Protein AF-A0A1V4XHF0-F1 (afdb_monomer_lite)

pLDDT: mean 85.24, std 7.95, range [54.16, 94.5]

Sequence (78 aa):
MWLMTNFGFFSIVKKEGEVNLTVRVPREVFAEALTAIALDIDYPNFKNSVAGRQGKARARLYEDVWQRLYGLQAGDGS

Secondary structure (DSSP, 8-state):
-EEEETTEEEEEE--TT-SS-EEE--HHHHHHHHHHHHHT---S-HHHHHHHHH-HHHHHHHHHHHHHHHHHHHT---

Structure (mmCIF, N/CA/C/O backbone):
data_AF-A0A1V4XHF0-F1
#
_entry.id   AF-A0A1V4XHF0-F1
#
loop_
_atom_site.group_PDB
_atom_site.id
_atom_site.type_symbol
_atom_site.label_atom_id
_atom_site.label_alt_id
_atom_site.label_comp_id
_atom_site.label_asym_id
_atom_site.label_entity_id
_atom_site.label_seq_id
_atom_site.pdbx_PDB_ins_code
_atom_site.Cartn_x
_atom_site.Cartn_y
_atom_site.Cartn_z
_atom_site.occupancy
_atom_site.B_iso_or_equiv
_atom_site.auth_seq_id
_atom_site.auth_comp_id
_atom_site.auth_asym_id
_atom_site.auth_atom_id
_atom_site.pdbx_PDB_model_num
ATOM 1 N N . MET A 1 1 ? -12.380 -8.211 16.368 1.00 74.94 1 MET A N 1
ATOM 2 C CA . MET A 1 1 ? -11.189 -9.093 16.311 1.00 74.94 1 MET A CA 1
ATOM 3 C C . MET A 1 1 ? -9.951 -8.216 16.208 1.00 74.94 1 MET A C 1
ATOM 5 O O . MET A 1 1 ? -10.067 -7.129 15.668 1.00 74.94 1 MET A O 1
ATOM 9 N N . TRP A 1 2 ? -8.799 -8.633 16.727 1.00 74.56 2 TRP A N 1
ATOM 10 C CA . TRP A 1 2 ? -7.558 -7.854 16.639 1.00 74.56 2 TRP A CA 1
ATOM 11 C C . TRP A 1 2 ? -6.609 -8.475 15.613 1.00 74.56 2 TRP A C 1
ATOM 13 O O . TRP A 1 2 ? -6.484 -9.696 15.571 1.00 74.56 2 TRP A O 1
ATOM 23 N N . LEU A 1 3 ? -5.954 -7.642 14.801 1.00 73.94 3 LEU A N 1
ATOM 24 C CA . LEU A 1 3 ? -4.824 -8.034 13.959 1.00 73.94 3 LEU A CA 1
ATOM 25 C C . LEU A 1 3 ? -3.560 -7.389 14.528 1.00 73.94 3 LEU A C 1
ATOM 27 O O . LEU A 1 3 ? -3.505 -6.170 14.697 1.00 73.94 3 LEU A O 1
ATOM 31 N N . MET A 1 4 ? -2.569 -8.218 14.839 1.00 71.44 4 MET A N 1
ATOM 32 C CA . MET A 1 4 ? -1.269 -7.795 15.353 1.00 71.44 4 MET A CA 1
ATOM 33 C C . MET A 1 4 ? -0.247 -7.890 14.220 1.00 71.44 4 MET A C 1
ATOM 35 O O . MET A 1 4 ? -0.136 -8.942 13.589 1.00 71.44 4 MET A O 1
ATOM 39 N N . THR A 1 5 ? 0.477 -6.808 13.945 1.00 72.56 5 THR A N 1
ATOM 40 C CA . THR A 1 5 ? 1.583 -6.779 12.976 1.00 72.56 5 THR A CA 1
ATOM 41 C C . THR A 1 5 ? 2.869 -6.340 13.670 1.00 72.56 5 THR A C 1
ATOM 43 O O . THR A 1 5 ? 2.842 -5.844 14.795 1.00 72.56 5 THR A O 1
ATOM 46 N N . ASN A 1 6 ? 4.012 -6.478 12.993 1.00 71.62 6 ASN A N 1
ATOM 47 C CA . ASN A 1 6 ? 5.304 -6.043 13.536 1.00 71.62 6 ASN A CA 1
ATOM 48 C C . ASN A 1 6 ? 5.436 -4.509 13.684 1.00 71.62 6 ASN A C 1
ATOM 50 O O . ASN A 1 6 ? 6.449 -4.025 14.170 1.00 71.62 6 ASN A O 1
ATOM 54 N N . PHE A 1 7 ? 4.434 -3.746 13.238 1.00 70.44 7 PHE A N 1
ATOM 55 C CA . PHE A 1 7 ? 4.414 -2.281 13.269 1.00 70.44 7 PHE A CA 1
ATOM 56 C C . PHE A 1 7 ? 3.123 -1.720 13.886 1.00 70.44 7 PHE A C 1
ATOM 58 O O . PHE A 1 7 ? 2.852 -0.529 13.772 1.00 70.44 7 PHE A O 1
ATOM 65 N N . GLY A 1 8 ? 2.293 -2.553 14.527 1.00 65.44 8 GLY A N 1
ATOM 66 C CA . GLY A 1 8 ? 1.145 -2.044 15.270 1.00 65.44 8 GLY A CA 1
ATOM 67 C C . GLY A 1 8 ? -0.012 -3.014 15.472 1.00 65.44 8 GLY A C 1
ATOM 68 O O . GLY A 1 8 ? 0.010 -4.184 15.088 1.00 65.44 8 GLY A O 1
ATOM 69 N N . PHE A 1 9 ? -1.058 -2.478 16.100 1.00 77.94 9 PHE A N 1
ATOM 70 C CA . PHE A 1 9 ? -2.278 -3.191 16.463 1.00 77.94 9 PHE A CA 1
ATOM 71 C C . PHE A 1 9 ? -3.483 -2.574 15.759 1.00 77.94 9 PHE A C 1
ATOM 73 O O . PHE A 1 9 ? -3.700 -1.363 15.805 1.00 77.94 9 PHE A O 1
ATOM 80 N N . PHE A 1 10 ? -4.303 -3.425 15.153 1.00 79.75 10 PHE A N 1
ATOM 81 C CA . PHE A 1 10 ? -5.457 -3.022 14.360 1.00 79.75 10 PHE A CA 1
ATOM 82 C C . PHE A 1 10 ? -6.729 -3.644 14.924 1.00 79.75 10 PHE A C 1
ATOM 84 O O . PHE A 1 10 ? -6.811 -4.861 15.119 1.00 79.75 10 PHE A O 1
ATOM 91 N N . SER A 1 11 ? -7.748 -2.817 15.162 1.00 82.19 11 SER A N 1
ATOM 92 C CA . SER A 1 11 ? -9.065 -3.307 15.567 1.00 82.19 11 SER A CA 1
ATOM 93 C C . SER A 1 11 ? -9.904 -3.599 14.330 1.00 82.19 11 SER A C 1
ATOM 95 O O . SER A 1 11 ? -10.251 -2.683 13.586 1.00 82.19 11 SER A O 1
ATOM 97 N N . ILE A 1 12 ? -10.235 -4.868 14.110 1.00 83.25 12 ILE A N 1
ATOM 98 C CA . ILE A 1 12 ? -11.143 -5.314 13.054 1.00 83.25 12 ILE A CA 1
ATOM 99 C C . ILE A 1 12 ? -12.562 -5.368 13.614 1.00 83.25 12 ILE A C 1
ATOM 101 O O . ILE A 1 12 ? -12.870 -6.150 14.524 1.00 83.25 12 ILE A O 1
ATOM 105 N N . VAL A 1 13 ? -13.437 -4.568 13.021 1.00 84.81 13 VAL A N 1
ATOM 106 C CA . VAL A 1 13 ? -14.857 -4.471 13.342 1.00 84.81 13 VAL A CA 1
ATOM 107 C C . VAL A 1 13 ? -15.666 -5.082 12.200 1.00 84.81 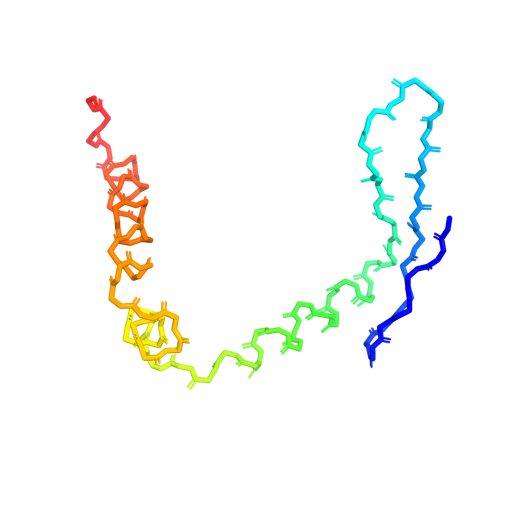13 VAL A C 1
ATOM 109 O O . VAL A 1 13 ? -15.460 -4.740 11.036 1.00 84.81 13 VAL A O 1
ATOM 112 N N . LYS A 1 14 ? -16.615 -5.955 12.547 1.00 83.25 14 LYS A N 1
ATOM 113 C CA . LYS A 1 14 ? -17.690 -6.406 11.660 1.00 83.25 14 LYS A CA 1
ATOM 114 C C . LYS A 1 14 ? -19.012 -5.986 12.284 1.00 83.25 14 LYS A C 1
ATOM 116 O O . LYS A 1 14 ? -19.256 -6.326 13.440 1.00 83.25 14 LYS A O 1
ATOM 121 N N . LYS A 1 15 ? -19.833 -5.246 11.547 1.00 84.75 15 LYS A N 1
ATOM 122 C CA . LYS A 1 15 ? -21.198 -4.929 11.972 1.00 84.75 15 LYS A CA 1
ATOM 123 C C . LYS A 1 15 ? -22.161 -5.982 11.437 1.00 84.75 15 LYS A C 1
ATOM 125 O O . LYS A 1 15 ? -21.911 -6.595 10.399 1.00 84.75 15 LYS A O 1
ATOM 130 N N . GLU A 1 16 ? -23.239 -6.217 12.168 1.00 85.00 16 GLU A N 1
ATOM 131 C CA . GLU A 1 16 ? -24.278 -7.157 11.757 1.00 85.00 16 GLU A CA 1
ATOM 132 C C . GLU A 1 16 ? -24.931 -6.688 10.447 1.00 85.00 16 GLU A C 1
ATOM 134 O O . GLU A 1 16 ? -25.183 -5.499 10.266 1.00 85.00 16 GLU A O 1
ATOM 139 N N . GLY A 1 17 ? -25.129 -7.609 9.502 1.00 87.38 17 GLY A N 1
ATOM 140 C CA . GLY A 1 17 ? -25.642 -7.298 8.162 1.00 87.38 17 GLY A CA 1
ATOM 141 C C . GLY A 1 17 ? -24.615 -6.740 7.164 1.00 87.38 17 GLY A C 1
ATOM 142 O O . GLY A 1 17 ? -24.916 -6.679 5.975 1.00 87.38 17 GLY A O 1
ATOM 143 N N . GLU A 1 18 ? -23.392 -6.394 7.588 1.00 85.31 18 GLU A N 1
ATOM 144 C CA . GLU A 1 18 ? -22.325 -5.963 6.675 1.00 85.31 18 GLU A CA 1
ATOM 145 C C . GLU A 1 18 ? -21.426 -7.139 6.253 1.00 85.31 18 GLU A C 1
ATOM 147 O O . GLU A 1 18 ? -20.913 -7.912 7.071 1.00 85.31 18 GLU A O 1
ATOM 152 N N . VAL A 1 19 ? -21.191 -7.253 4.942 1.00 83.50 19 VAL A N 1
ATOM 153 C CA . VAL A 1 19 ? -20.219 -8.203 4.368 1.00 83.50 19 VAL A CA 1
ATOM 154 C C . VAL A 1 19 ? -18.772 -7.743 4.553 1.00 83.50 19 VAL A C 1
ATOM 156 O O . VAL A 1 19 ? -17.863 -8.571 4.560 1.00 83.50 19 VAL A O 1
ATOM 159 N N . ASN A 1 20 ? -18.555 -6.442 4.747 1.00 82.31 20 ASN A N 1
ATOM 160 C CA . ASN A 1 20 ? -17.226 -5.851 4.827 1.00 82.31 20 ASN A CA 1
ATOM 161 C C . ASN A 1 20 ? -16.685 -5.834 6.264 1.00 82.31 20 ASN A C 1
ATOM 163 O O . ASN A 1 20 ? -17.423 -5.711 7.241 1.00 82.31 20 ASN A O 1
ATOM 167 N N . LEU A 1 21 ? -15.360 -5.921 6.380 1.00 81.50 21 LEU A N 1
ATOM 168 C CA . LEU A 1 21 ? -14.629 -5.715 7.627 1.00 81.50 21 LEU A CA 1
ATOM 169 C C . LEU A 1 21 ? -13.998 -4.325 7.607 1.00 81.50 21 LEU A C 1
ATOM 171 O O . LEU A 1 21 ? -13.358 -3.950 6.628 1.00 81.50 21 LEU A O 1
ATOM 175 N N . THR A 1 22 ? -14.149 -3.572 8.696 1.00 82.25 22 THR A N 1
ATOM 176 C CA . THR A 1 22 ? -13.497 -2.266 8.858 1.00 82.25 22 THR A CA 1
ATOM 177 C C . THR A 1 22 ? -12.349 -2.376 9.849 1.00 82.25 22 THR A C 1
ATOM 179 O O . THR A 1 22 ? -12.514 -2.939 10.930 1.00 82.25 22 THR A O 1
ATOM 182 N N . VAL A 1 23 ? -11.203 -1.791 9.509 1.00 82.38 23 VAL A N 1
ATOM 183 C CA . VAL A 1 23 ? -10.048 -1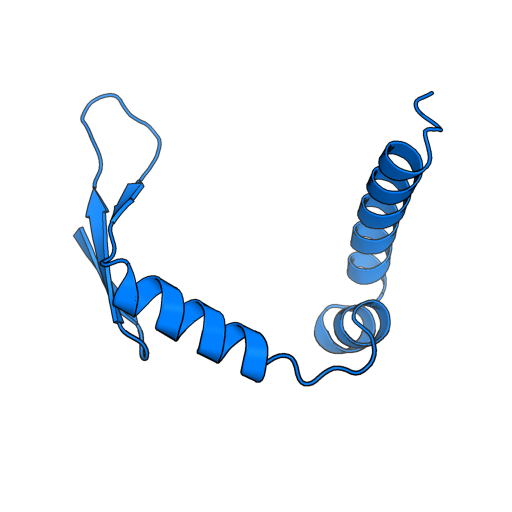.673 10.404 1.00 82.38 23 VAL A CA 1
ATOM 184 C C . VAL A 1 23 ? -9.987 -0.260 10.985 1.00 82.38 23 VAL A C 1
ATOM 186 O O . VAL A 1 23 ? -10.078 0.716 10.244 1.00 82.38 23 VAL A O 1
ATOM 189 N N . ARG A 1 24 ? -9.825 -0.144 12.308 1.00 85.31 24 ARG A N 1
ATOM 190 C CA . ARG A 1 24 ? -9.574 1.128 13.005 1.00 85.31 24 ARG A CA 1
ATOM 191 C C . ARG A 1 24 ? -8.173 1.150 13.603 1.00 85.31 24 ARG A C 1
ATOM 193 O O . ARG A 1 24 ? -7.729 0.158 14.183 1.00 85.31 24 ARG A O 1
ATOM 200 N N . VAL A 1 25 ? -7.520 2.301 13.478 1.00 85.94 25 VAL A N 1
ATOM 201 C CA . VAL A 1 25 ? -6.128 2.541 13.872 1.00 85.94 25 VAL A CA 1
ATOM 202 C C . VAL A 1 25 ? -5.958 4.021 14.265 1.00 85.94 25 VAL A C 1
ATOM 204 O O . VAL A 1 25 ? -6.570 4.872 13.612 1.00 85.94 25 VAL A O 1
ATOM 207 N N . PRO A 1 26 ? -5.194 4.351 15.329 1.00 88.56 26 PRO A N 1
ATOM 208 C CA . PRO A 1 26 ? -4.844 5.735 15.655 1.00 88.56 26 PRO A CA 1
ATOM 209 C C . PRO A 1 26 ? -4.106 6.423 14.504 1.00 88.56 26 PRO A C 1
ATOM 211 O O . PRO A 1 26 ? -3.356 5.782 13.766 1.00 88.56 26 PRO A O 1
ATOM 214 N N . ARG A 1 27 ? -4.283 7.738 14.356 1.00 88.44 27 ARG A N 1
ATOM 215 C CA . ARG A 1 27 ? -3.703 8.478 13.226 1.00 88.44 27 ARG A CA 1
ATOM 216 C C . ARG A 1 27 ? -2.175 8.406 13.214 1.00 88.44 27 ARG A C 1
ATOM 218 O O . ARG A 1 27 ? -1.576 8.334 12.148 1.00 88.44 27 ARG A O 1
ATOM 225 N N . GLU A 1 28 ? -1.568 8.390 14.390 1.00 89.25 28 GLU A N 1
ATOM 226 C CA . GLU A 1 28 ? -0.124 8.353 14.600 1.00 89.25 28 GLU A CA 1
ATOM 227 C C . GLU A 1 28 ? 0.461 7.019 14.117 1.00 89.25 28 GLU A C 1
ATOM 229 O O . GLU A 1 28 ? 1.421 7.011 13.354 1.00 89.25 28 GLU A O 1
ATOM 234 N N . VAL A 1 29 ? -0.193 5.901 14.451 1.00 86.88 29 VAL A N 1
ATOM 235 C CA . VAL A 1 29 ? 0.190 4.553 13.989 1.00 86.88 29 VAL A CA 1
ATOM 236 C C . VAL A 1 29 ? 0.027 4.427 12.475 1.00 86.88 29 VAL A C 1
ATOM 238 O O . VAL A 1 29 ? 0.858 3.826 11.799 1.00 86.88 29 VAL A O 1
ATOM 241 N N . PHE A 1 30 ? -1.033 5.014 11.913 1.00 85.81 30 PHE A N 1
ATOM 242 C CA . PHE A 1 30 ? -1.215 5.040 10.463 1.00 85.81 30 PHE A CA 1
ATOM 243 C C . PHE A 1 30 ? -0.099 5.830 9.760 1.00 85.81 30 PHE A C 1
ATOM 245 O O . PHE A 1 30 ? 0.431 5.373 8.747 1.00 85.81 30 PHE A O 1
ATOM 252 N N . ALA A 1 31 ? 0.289 6.984 10.309 1.00 89.69 31 ALA A N 1
ATOM 253 C CA . ALA A 1 31 ? 1.374 7.803 9.774 1.00 89.69 31 ALA A CA 1
ATOM 254 C C . ALA A 1 31 ? 2.738 7.101 9.865 1.00 89.69 31 ALA A C 1
ATOM 256 O O . ALA A 1 31 ? 3.512 7.134 8.907 1.00 89.69 31 ALA A O 1
ATOM 257 N N . GLU A 1 32 ? 3.018 6.431 10.982 1.00 88.81 32 GLU A N 1
ATOM 258 C CA . GLU A 1 32 ? 4.230 5.631 11.164 1.00 88.81 32 GLU A CA 1
ATOM 259 C C . GLU A 1 32 ? 4.290 4.481 10.151 1.00 88.81 32 GLU A C 1
ATOM 261 O O . GLU A 1 32 ? 5.289 4.326 9.449 1.00 88.81 32 GLU A O 1
ATOM 266 N N . ALA A 1 33 ? 3.190 3.738 9.988 1.00 86.38 33 ALA A N 1
ATOM 267 C CA . ALA A 1 33 ? 3.109 2.647 9.022 1.00 86.38 33 ALA A CA 1
ATOM 268 C C . ALA A 1 33 ? 3.323 3.136 7.580 1.00 86.38 33 ALA A C 1
ATOM 270 O O . ALA A 1 33 ? 4.086 2.528 6.831 1.00 86.38 33 ALA A O 1
ATOM 271 N N . LEU A 1 34 ? 2.695 4.252 7.191 1.00 87.81 34 LEU A N 1
ATOM 272 C CA . LEU A 1 34 ? 2.912 4.858 5.875 1.00 87.81 34 LEU A CA 1
ATOM 273 C C . LEU A 1 34 ? 4.362 5.303 5.672 1.00 87.81 34 LEU A C 1
ATOM 275 O O . LEU A 1 34 ? 4.899 5.128 4.581 1.00 87.81 34 LEU A O 1
ATOM 279 N N . TH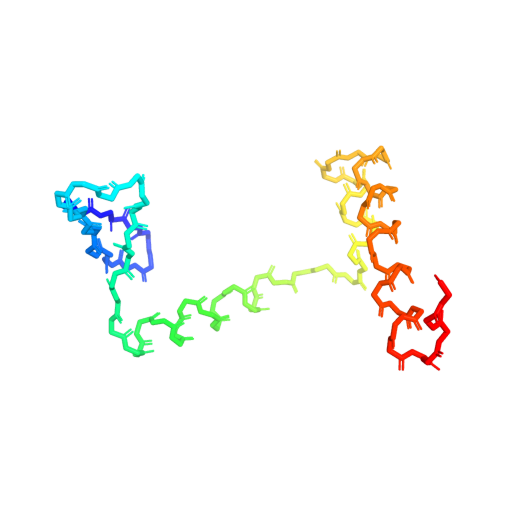R A 1 35 ? 5.000 5.845 6.710 1.00 91.50 35 THR A N 1
ATOM 280 C CA . THR A 1 35 ? 6.412 6.242 6.661 1.00 91.50 35 THR A CA 1
ATOM 281 C C . THR A 1 35 ? 7.308 5.027 6.446 1.00 91.50 35 THR A C 1
ATOM 283 O O . THR A 1 35 ? 8.149 5.042 5.553 1.00 91.50 35 THR A O 1
ATOM 286 N N . ALA A 1 36 ? 7.092 3.950 7.204 1.00 88.56 36 ALA A N 1
ATOM 287 C CA . ALA A 1 36 ? 7.840 2.708 7.045 1.00 88.56 36 ALA A CA 1
ATOM 288 C C . ALA A 1 36 ? 7.667 2.114 5.637 1.00 88.56 36 ALA A C 1
ATOM 290 O O . ALA A 1 36 ? 8.656 1.789 4.990 1.00 88.56 36 ALA A O 1
ATOM 291 N N . ILE A 1 37 ? 6.429 2.045 5.131 1.00 86.81 37 ILE A N 1
ATOM 292 C CA . ILE A 1 37 ? 6.140 1.567 3.769 1.00 86.81 37 ILE A CA 1
ATOM 293 C C . ILE A 1 37 ? 6.847 2.433 2.724 1.00 86.81 37 ILE A C 1
ATOM 295 O O . ILE A 1 37 ? 7.407 1.897 1.775 1.00 86.81 37 ILE A O 1
ATOM 299 N N . ALA A 1 38 ? 6.834 3.759 2.885 1.00 88.25 38 ALA A N 1
ATOM 300 C CA . ALA A 1 38 ? 7.490 4.668 1.952 1.00 88.25 38 ALA A CA 1
ATOM 301 C C . ALA A 1 38 ? 9.015 4.488 1.940 1.00 88.25 38 ALA A C 1
ATOM 303 O O . ALA A 1 38 ? 9.620 4.520 0.871 1.00 88.25 38 ALA A O 1
ATOM 304 N N . LEU A 1 39 ? 9.629 4.275 3.107 1.00 89.69 39 LEU A N 1
ATOM 305 C CA . LEU A 1 39 ? 11.069 4.031 3.231 1.00 89.69 39 LEU A CA 1
ATOM 306 C C . LEU A 1 39 ? 11.492 2.647 2.712 1.00 89.69 39 LEU A C 1
ATOM 308 O O . LEU A 1 39 ? 12.637 2.487 2.303 1.00 89.69 39 LEU A O 1
ATOM 312 N N . ASP A 1 40 ? 10.579 1.674 2.688 1.00 87.12 40 ASP A N 1
ATOM 313 C CA . ASP A 1 40 ? 10.804 0.334 2.125 1.00 87.12 40 ASP A CA 1
ATOM 314 C C . ASP A 1 40 ? 10.732 0.306 0.583 1.00 87.12 40 ASP A C 1
ATOM 316 O O . ASP A 1 40 ? 11.004 -0.713 -0.055 1.00 87.12 40 ASP A O 1
ATOM 320 N N . ILE A 1 41 ? 10.387 1.429 -0.061 1.00 86.50 41 ILE A N 1
ATOM 321 C CA . ILE A 1 41 ? 10.420 1.554 -1.524 1.00 86.50 41 ILE A CA 1
ATOM 322 C C . ILE A 1 41 ? 11.882 1.649 -1.980 1.00 86.50 41 ILE A C 1
ATOM 324 O O . ILE A 1 41 ? 12.451 2.723 -2.151 1.00 86.50 41 ILE A O 1
ATOM 328 N N . ASP A 1 42 ? 12.482 0.484 -2.205 1.00 84.75 42 ASP A N 1
ATOM 329 C CA . ASP A 1 42 ? 13.890 0.313 -2.577 1.00 84.75 42 ASP A CA 1
ATOM 330 C C . ASP A 1 42 ? 14.140 0.244 -4.090 1.00 84.75 42 ASP A C 1
ATOM 332 O O . ASP 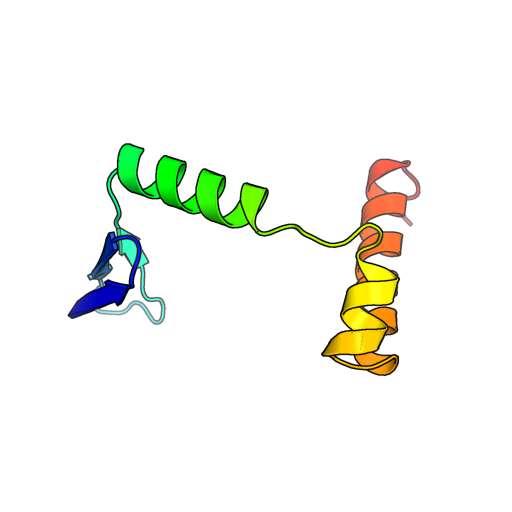A 1 42 ? 15.268 0.031 -4.544 1.00 84.75 42 ASP A O 1
ATOM 336 N N . TYR A 1 43 ? 13.087 0.378 -4.896 1.00 82.44 43 TYR A N 1
ATOM 337 C CA . TYR A 1 43 ? 13.176 0.118 -6.320 1.00 82.44 43 TYR A CA 1
ATOM 338 C C . TYR A 1 43 ? 13.304 1.391 -7.162 1.00 82.44 43 TYR A C 1
ATOM 340 O O . TYR A 1 43 ? 12.484 2.301 -7.051 1.00 82.44 43 TYR A O 1
ATOM 348 N N . PRO A 1 44 ? 14.241 1.421 -8.127 1.00 78.94 44 PRO A N 1
ATOM 349 C CA . PRO A 1 44 ? 14.400 2.569 -9.017 1.00 78.94 44 PRO A CA 1
ATOM 350 C C . PRO A 1 44 ? 13.279 2.657 -10.062 1.00 78.94 44 PRO A C 1
ATOM 352 O O . PRO A 1 44 ? 13.055 3.704 -10.661 1.00 78.94 44 PRO A O 1
ATOM 355 N N . ASN A 1 45 ? 12.587 1.543 -10.332 1.00 85.31 45 ASN A N 1
ATOM 356 C CA . ASN A 1 45 ? 11.524 1.480 -11.324 1.00 85.31 45 ASN A CA 1
ATOM 357 C C . ASN A 1 45 ? 10.491 0.406 -10.961 1.00 85.31 45 ASN A C 1
ATOM 359 O O . ASN A 1 45 ? 10.812 -0.781 -10.887 1.00 85.31 45 ASN A O 1
ATOM 363 N N . PHE A 1 46 ? 9.237 0.827 -10.796 1.00 83.69 46 PHE A N 1
ATOM 364 C CA . PHE A 1 46 ? 8.127 -0.050 -10.419 1.00 83.69 46 PHE A CA 1
ATOM 365 C C . PHE A 1 46 ? 7.933 -1.222 -11.394 1.00 83.69 46 PHE A C 1
ATOM 367 O O . PHE A 1 46 ? 7.827 -2.371 -10.967 1.00 83.69 46 PHE A O 1
ATOM 374 N N . LYS A 1 47 ? 7.939 -0.958 -12.708 1.00 81.69 47 LYS A N 1
ATOM 375 C CA . LYS A 1 47 ? 7.666 -1.970 -13.745 1.00 81.69 47 LYS A CA 1
ATOM 376 C C . LYS A 1 47 ? 8.736 -3.060 -13.749 1.00 81.69 47 LYS A C 1
ATOM 378 O O . LYS A 1 47 ? 8.400 -4.243 -13.787 1.00 81.69 47 LYS A O 1
ATOM 383 N N . ASN A 1 48 ? 10.008 -2.672 -13.648 1.00 86.75 48 ASN A N 1
ATOM 384 C CA . ASN A 1 48 ? 11.128 -3.612 -13.595 1.00 86.75 48 ASN A CA 1
ATOM 385 C C . ASN A 1 48 ? 11.084 -4.467 -12.325 1.00 86.75 48 ASN A C 1
ATOM 387 O O . ASN A 1 48 ? 11.272 -5.680 -12.401 1.00 86.75 48 ASN A O 1
ATOM 391 N N . SER A 1 49 ? 10.760 -3.867 -11.180 1.00 89.44 49 SER A N 1
ATOM 392 C CA . SER A 1 49 ? 10.646 -4.601 -9.917 1.00 89.44 49 SER A CA 1
ATOM 393 C C . SER A 1 49 ? 9.473 -5.569 -9.896 1.00 89.44 49 SER A C 1
ATOM 395 O O . SER A 1 49 ? 9.620 -6.692 -9.415 1.00 89.44 49 SER A O 1
ATOM 397 N N . VAL A 1 50 ? 8.327 -5.197 -10.472 1.00 91.25 50 VAL A N 1
ATOM 398 C CA . VAL A 1 50 ? 7.196 -6.120 -10.638 1.00 91.25 50 VAL A CA 1
ATOM 399 C C . VAL A 1 50 ? 7.558 -7.236 -11.616 1.00 91.25 50 VAL A C 1
ATOM 401 O O . VAL A 1 50 ? 7.303 -8.399 -11.319 1.00 91.25 50 VAL A O 1
ATOM 404 N N . ALA A 1 51 ? 8.201 -6.924 -12.744 1.00 91.12 51 ALA A N 1
ATOM 405 C CA . ALA A 1 51 ? 8.624 -7.938 -13.706 1.00 91.12 51 ALA A CA 1
ATOM 406 C C . ALA A 1 51 ? 9.622 -8.938 -13.097 1.00 91.12 51 ALA A C 1
ATOM 408 O O . ALA A 1 51 ? 9.511 -10.133 -13.367 1.00 91.12 51 ALA A O 1
ATOM 409 N N . GLY A 1 52 ? 10.553 -8.461 -12.263 1.00 91.25 52 GLY A N 1
ATOM 410 C CA . GLY A 1 52 ? 11.550 -9.284 -11.578 1.00 91.25 52 GLY A CA 1
ATOM 411 C C . GLY A 1 52 ? 10.990 -10.116 -10.419 1.00 91.25 52 GLY A C 1
ATOM 412 O O . GLY A 1 52 ? 11.349 -11.280 -10.289 1.00 91.25 52 GLY A O 1
ATOM 413 N N . ARG A 1 53 ? 10.094 -9.552 -9.594 1.00 91.19 53 ARG A N 1
ATOM 414 C CA . ARG A 1 53 ? 9.558 -10.217 -8.386 1.00 91.19 53 ARG A CA 1
ATOM 415 C C . ARG A 1 53 ? 8.277 -11.025 -8.644 1.00 91.19 53 ARG A C 1
ATOM 417 O O . ARG A 1 53 ? 8.028 -12.007 -7.959 1.00 91.19 53 ARG A O 1
ATOM 424 N N . GLN A 1 54 ? 7.446 -10.601 -9.598 1.00 92.31 54 GLN A N 1
ATOM 425 C CA . GLN A 1 54 ? 6.093 -11.140 -9.838 1.00 92.31 54 GLN A CA 1
ATOM 426 C C . GLN A 1 54 ? 5.835 -11.529 -11.306 1.00 92.31 54 GLN A C 1
ATOM 428 O O . GLN A 1 54 ? 4.745 -11.991 -11.647 1.00 92.31 54 GLN A O 1
ATOM 433 N N . GLY A 1 55 ? 6.824 -11.360 -12.186 1.00 94.50 55 GLY A N 1
ATOM 434 C CA . GLY A 1 55 ? 6.764 -11.786 -13.579 1.00 94.50 55 GLY A CA 1
ATOM 435 C C . GLY A 1 55 ? 6.192 -10.750 -14.551 1.00 94.50 55 GLY A C 1
ATOM 436 O O . GLY A 1 55 ? 5.442 -9.831 -14.211 1.00 94.50 55 GLY A O 1
ATOM 437 N N . LYS A 1 56 ? 6.541 -10.931 -15.831 1.00 94.00 56 LYS A N 1
ATOM 438 C CA . LYS A 1 56 ? 6.212 -9.998 -16.924 1.00 94.00 56 LYS A CA 1
ATOM 439 C C . LYS A 1 56 ? 4.708 -9.844 -17.166 1.00 94.00 56 LYS A C 1
ATOM 441 O O . LYS A 1 56 ? 4.267 -8.762 -17.537 1.00 94.00 56 LYS A O 1
ATOM 446 N N . ALA A 1 57 ? 3.922 -10.904 -16.960 1.00 94.06 57 ALA A N 1
ATOM 447 C CA . ALA A 1 57 ? 2.470 -10.855 -17.137 1.00 94.06 57 ALA A CA 1
ATOM 448 C C . ALA A 1 57 ? 1.817 -9.868 -16.155 1.00 94.06 57 ALA A C 1
ATOM 450 O O . ALA A 1 57 ? 1.005 -9.039 -16.558 1.00 94.06 57 ALA A O 1
ATOM 451 N N . ARG A 1 58 ? 2.236 -9.894 -14.884 1.00 91.94 58 ARG A N 1
ATOM 452 C CA . ARG A 1 58 ? 1.734 -8.972 -13.860 1.00 91.94 58 ARG A CA 1
ATOM 453 C C . ARG A 1 58 ? 2.193 -7.537 -14.100 1.00 91.94 58 ARG A C 1
ATOM 455 O O . ARG A 1 58 ? 1.397 -6.618 -13.948 1.00 91.94 58 ARG A O 1
ATOM 462 N N . ALA A 1 59 ? 3.437 -7.355 -14.545 1.00 93.31 59 ALA A N 1
ATOM 463 C CA . ALA A 1 59 ? 3.949 -6.040 -14.923 1.00 93.31 59 ALA A CA 1
ATOM 464 C C . ALA A 1 59 ? 3.136 -5.403 -16.065 1.00 93.31 59 ALA A C 1
ATOM 466 O O . ALA A 1 59 ? 2.828 -4.219 -15.991 1.00 93.31 59 ALA A O 1
ATOM 467 N N . ARG A 1 60 ? 2.737 -6.188 -17.080 1.00 93.69 60 ARG A N 1
ATOM 468 C CA . ARG A 1 60 ? 1.877 -5.713 -18.180 1.00 93.69 60 ARG A CA 1
ATOM 469 C C . ARG A 1 60 ? 0.489 -5.293 -17.704 1.00 93.69 60 ARG A C 1
ATOM 471 O O . ARG A 1 60 ? 0.046 -4.212 -18.048 1.00 93.69 60 ARG A O 1
ATOM 478 N N . LEU A 1 61 ? -0.160 -6.094 -16.858 1.00 93.81 61 LEU A N 1
ATOM 479 C CA . LEU A 1 61 ? -1.477 -5.730 -16.319 1.00 93.81 61 LEU A CA 1
ATOM 480 C C . LEU A 1 61 ? -1.439 -4.408 -15.544 1.00 93.81 61 LEU A C 1
ATOM 482 O O . LEU A 1 61 ? -2.344 -3.588 -15.662 1.00 93.81 61 LEU A O 1
ATOM 486 N N . TYR A 1 62 ? -0.392 -4.189 -14.747 1.00 91.88 62 TYR A N 1
ATOM 487 C CA . TYR A 1 62 ? -0.224 -2.924 -14.034 1.00 91.88 62 TYR A CA 1
ATOM 488 C C . TYR A 1 62 ? 0.102 -1.758 -14.963 1.00 91.88 62 TYR A C 1
ATOM 490 O O . TYR A 1 62 ? -0.349 -0.644 -14.704 1.00 91.88 62 TYR A O 1
ATOM 498 N N . GLU A 1 63 ? 0.836 -2.009 -16.046 1.00 91.25 63 GLU A N 1
ATOM 499 C CA . GLU A 1 63 ? 1.056 -1.009 -17.085 1.00 91.25 63 GLU A CA 1
ATOM 500 C C . GLU A 1 63 ? -0.253 -0.570 -17.736 1.00 91.25 63 GLU A C 1
ATOM 502 O O . GLU A 1 63 ? -0.497 0.627 -17.852 1.00 91.25 63 GLU A O 1
ATOM 507 N N . ASP A 1 64 ? -1.125 -1.514 -18.089 1.00 93.44 64 ASP A N 1
ATOM 508 C CA . ASP A 1 64 ? -2.412 -1.209 -18.718 1.00 93.44 64 ASP A CA 1
ATOM 509 C C . ASP A 1 64 ? -3.292 -0.334 -17.812 1.00 93.44 64 ASP A C 1
ATOM 511 O O . ASP A 1 64 ? -3.953 0.597 -18.276 1.00 93.44 64 ASP A O 1
ATOM 515 N N . VAL A 1 65 ? -3.284 -0.605 -16.502 1.00 93.25 65 VAL A N 1
ATOM 516 C CA . VAL A 1 65 ? -3.982 0.228 -15.512 1.00 93.25 65 VAL A CA 1
ATOM 517 C C . VAL A 1 65 ? -3.368 1.625 -15.453 1.00 93.25 65 VAL A C 1
ATOM 519 O O . VAL A 1 65 ? -4.101 2.613 -15.491 1.00 93.25 65 VAL A O 1
ATOM 522 N N . TRP A 1 66 ? -2.038 1.720 -15.387 1.00 90.06 66 TRP A N 1
ATOM 523 C CA . TRP A 1 66 ? -1.341 3.004 -15.338 1.00 90.06 66 TRP A CA 1
ATOM 524 C C . TRP A 1 66 ? -1.624 3.860 -16.579 1.00 90.06 66 TRP A C 1
ATOM 526 O O . TRP A 1 66 ? -1.961 5.030 -16.434 1.00 90.06 66 TRP A O 1
ATOM 536 N N . GLN A 1 67 ? -1.580 3.271 -17.777 1.00 91.50 67 GLN A N 1
ATOM 537 C CA . GLN A 1 67 ? -1.877 3.956 -19.041 1.00 91.50 67 GLN A CA 1
ATOM 538 C C . GLN A 1 67 ? -3.298 4.533 -19.066 1.00 91.50 67 GLN A C 1
ATOM 540 O O . GLN A 1 67 ? -3.498 5.674 -19.474 1.00 91.50 67 GLN A O 1
ATOM 545 N N . ARG A 1 68 ? -4.290 3.782 -18.568 1.00 93.94 68 ARG A N 1
ATOM 546 C CA . ARG A 1 68 ? -5.679 4.266 -18.467 1.00 93.94 68 ARG A CA 1
ATOM 547 C C . ARG A 1 68 ? -5.803 5.455 -17.518 1.00 93.94 68 ARG A C 1
ATOM 549 O O . ARG A 1 68 ? -6.451 6.438 -17.858 1.00 93.94 68 ARG A O 1
ATOM 556 N N . LEU A 1 69 ? -5.177 5.378 -16.342 1.00 90.94 69 LEU A N 1
ATOM 557 C CA . LEU A 1 69 ? -5.181 6.483 -15.377 1.00 90.94 69 LEU A CA 1
ATOM 558 C C . LEU A 1 69 ? -4.457 7.716 -15.927 1.00 90.94 69 LEU A C 1
ATOM 560 O O . LEU A 1 69 ? -4.921 8.836 -15.731 1.00 90.94 69 LEU A O 1
ATOM 564 N N . TYR A 1 70 ? -3.353 7.507 -16.641 1.00 89.12 70 TYR A N 1
ATOM 565 C CA . TYR A 1 70 ? -2.601 8.578 -17.280 1.00 89.12 70 TYR A CA 1
ATOM 566 C C . TYR A 1 70 ? -3.418 9.276 -18.374 1.00 89.12 70 TYR A C 1
ATOM 568 O O . TYR A 1 70 ? -3.471 10.502 -18.393 1.00 89.12 70 TYR A O 1
ATOM 576 N N . GLY A 1 71 ? -4.130 8.520 -19.217 1.00 93.31 71 GLY A N 1
ATOM 577 C CA . GLY A 1 71 ? -5.046 9.085 -20.214 1.00 93.31 71 GLY A CA 1
ATOM 578 C C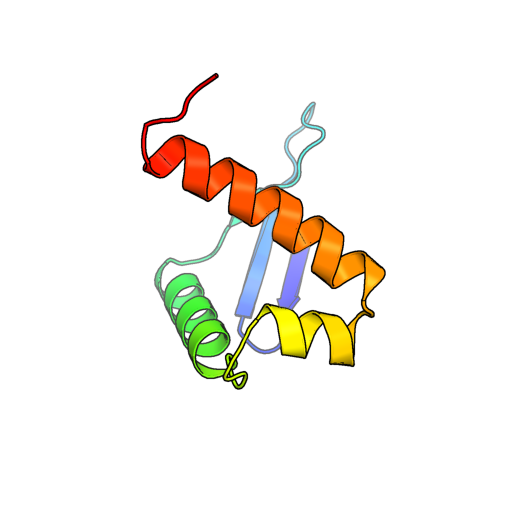 . GLY A 1 71 ? -6.160 9.927 -19.584 1.00 93.31 71 GLY A C 1
ATOM 579 O O . GLY A 1 71 ? -6.418 11.044 -20.024 1.00 93.31 71 GLY A O 1
ATOM 580 N N . LEU A 1 72 ? -6.753 9.453 -18.480 1.00 93.88 72 LEU A N 1
ATOM 581 C CA . LEU A 1 72 ? -7.744 10.233 -17.723 1.00 93.88 72 LEU A CA 1
ATOM 582 C C . LEU A 1 72 ? -7.158 11.540 -17.168 1.00 93.88 72 LEU A C 1
ATOM 584 O O . LEU A 1 72 ? -7.823 12.572 -17.205 1.00 93.88 72 LEU A O 1
ATOM 588 N N . GLN A 1 73 ? -5.919 11.513 -16.671 1.00 90.12 73 GLN A N 1
ATOM 589 C CA . GLN A 1 73 ? -5.227 12.708 -16.185 1.00 90.12 73 GLN A CA 1
ATOM 590 C C . GLN A 1 73 ? -4.894 13.692 -17.317 1.00 90.12 73 GLN A C 1
ATOM 592 O O . GLN A 1 73 ? -4.944 14.903 -17.103 1.00 90.12 73 GLN A O 1
ATOM 597 N N . ALA A 1 74 ? -4.553 13.184 -18.502 1.00 90.50 74 ALA A N 1
ATOM 598 C CA . ALA A 1 74 ? -4.217 13.984 -19.677 1.00 90.50 74 ALA A CA 1
ATOM 599 C C . ALA A 1 74 ? -5.442 14.629 -20.355 1.00 90.50 74 ALA A C 1
ATOM 601 O O . ALA A 1 74 ? -5.275 15.507 -21.197 1.00 90.50 74 ALA A O 1
ATOM 602 N N . GLY A 1 75 ? -6.662 14.244 -19.961 1.00 82.56 75 GLY A N 1
ATOM 603 C CA . GLY A 1 75 ? -7.903 14.725 -20.573 1.00 82.56 75 GLY A CA 1
ATOM 604 C C . GLY A 1 75 ? -8.360 13.900 -21.778 1.00 82.56 75 GLY A C 1
ATOM 605 O O . GLY A 1 75 ? -9.368 14.240 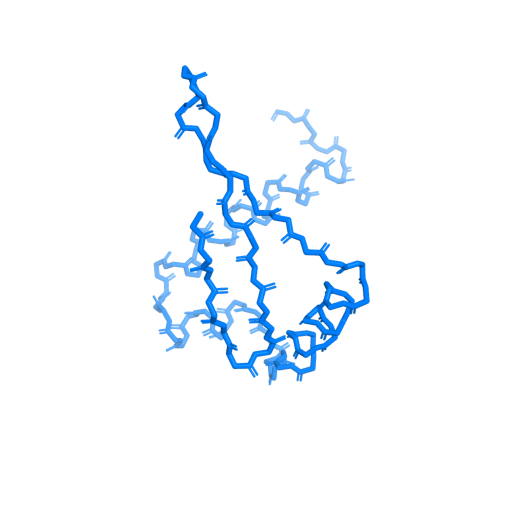-22.393 1.00 82.56 75 GLY A O 1
ATOM 606 N N . ASP A 1 76 ? -7.693 12.781 -22.065 1.00 69.62 76 ASP A N 1
ATOM 607 C CA . ASP A 1 76 ? -8.010 11.859 -23.162 1.00 69.62 76 ASP A CA 1
ATOM 608 C C . ASP A 1 76 ? -9.144 10.890 -22.776 1.00 69.62 76 ASP A C 1
ATOM 610 O O . ASP A 1 76 ? -9.096 9.688 -23.044 1.00 69.62 76 ASP A O 1
ATOM 614 N N . GLY A 1 77 ? -10.174 11.401 -22.097 1.00 61.91 77 GLY A N 1
ATOM 615 C CA . GLY A 1 77 ? -11.356 10.633 -21.719 1.00 61.91 77 GLY A CA 1
ATOM 616 C C . GLY A 1 77 ? -12.215 10.302 -22.940 1.00 61.91 77 GLY A C 1
ATOM 617 O O . GLY A 1 77 ? -13.165 11.027 -23.224 1.00 61.91 77 GLY A O 1
ATOM 618 N N . SER A 1 78 ? -11.868 9.223 -23.649 1.00 54.16 78 SER A N 1
ATOM 619 C CA . SER A 1 78 ? -12.711 8.545 -24.652 1.00 54.16 78 SER A CA 1
ATOM 620 C C . SER A 1 78 ? -13.242 7.228 -24.100 1.00 54.16 78 SER A C 1
ATOM 622 O O . SER A 1 78 ? -12.417 6.449 -23.567 1.00 54.16 78 SER A O 1
#

Foldseek 3Di:
DWDDDPQDIWDWDDDPPDPDIDIDDDPVSVVSVVVVVVVPPPDPDPLVVCCVPPNNVVSVVVVVVVVVVVCVVVVVPD

Radius of gyration: 17.91 Å; chains: 1; bounding box: 40×26×41 Å